Protein AF-A0A2G9TAL0-F1 (afdb_monomer)

Structure (mmCIF, N/CA/C/O backbone):
data_AF-A0A2G9TAL0-F1
#
_entry.id   AF-A0A2G9TAL0-F1
#
loop_
_atom_site.group_PDB
_atom_site.id
_atom_site.type_symbol
_atom_site.label_atom_id
_atom_site.label_alt_id
_atom_site.label_comp_id
_atom_site.label_asym_id
_atom_site.label_entity_id
_atom_site.label_seq_id
_atom_site.pdbx_PDB_ins_code
_atom_site.Cartn_x
_atom_site.Cartn_y
_atom_site.Cartn_z
_atom_site.occupancy
_atom_site.B_iso_or_equiv
_atom_site.auth_seq_id
_atom_site.auth_comp_id
_atom_site.auth_asym_id
_atom_site.auth_atom_id
_atom_site.pdbx_PDB_model_num
ATOM 1 N N . ASN A 1 1 ? -19.392 -1.644 21.269 1.00 78.69 1 ASN A N 1
ATOM 2 C C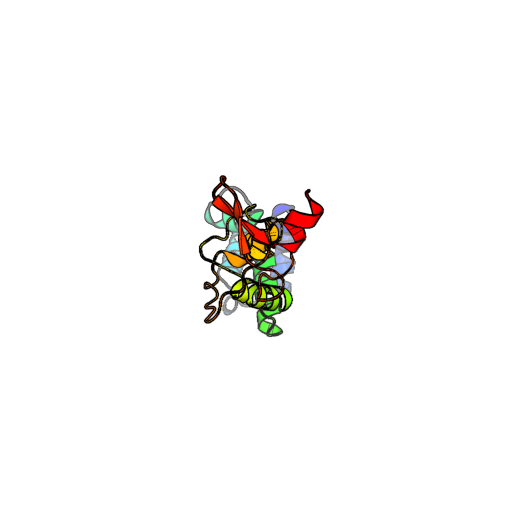A . ASN A 1 1 ? -20.818 -1.855 21.627 1.00 78.69 1 ASN A CA 1
ATOM 3 C C . ASN A 1 1 ? -21.195 -1.282 22.984 1.00 78.69 1 ASN A C 1
ATOM 5 O O . ASN A 1 1 ? -21.948 -0.325 22.996 1.00 78.69 1 ASN A O 1
ATOM 9 N N . ALA A 1 2 ? -20.678 -1.777 24.115 1.00 82.81 2 ALA A N 1
ATOM 10 C CA . ALA A 1 2 ? -21.050 -1.218 25.426 1.00 82.81 2 ALA A CA 1
ATOM 11 C C . ALA A 1 2 ? -20.719 0.283 25.583 1.00 82.81 2 ALA A C 1
ATOM 13 O O . ALA A 1 2 ? -21.519 1.024 26.137 1.00 82.81 2 ALA A O 1
ATOM 14 N N . VAL A 1 3 ? -19.588 0.740 25.032 1.00 84.88 3 VAL A N 1
ATOM 15 C CA . VAL A 1 3 ? -19.217 2.168 24.988 1.00 84.88 3 VAL A CA 1
ATOM 16 C C . VAL A 1 3 ? -20.252 3.011 24.227 1.00 84.88 3 VAL A C 1
ATOM 18 O O . VAL A 1 3 ? -20.632 4.074 24.704 1.00 84.88 3 VAL A O 1
ATOM 21 N N . GLU A 1 4 ? -20.762 2.527 23.090 1.00 85.56 4 GLU A N 1
ATOM 22 C CA . GLU A 1 4 ? -21.787 3.241 22.307 1.00 85.56 4 GLU A CA 1
ATOM 23 C C . GLU A 1 4 ? -23.113 3.340 23.064 1.00 85.56 4 GLU A C 1
ATOM 25 O O . GLU A 1 4 ? -23.728 4.399 23.101 1.00 85.56 4 GLU A O 1
ATOM 30 N N . LEU A 1 5 ? -23.509 2.279 23.774 1.00 86.38 5 LEU A N 1
ATOM 31 C CA . LEU A 1 5 ? -24.696 2.317 24.635 1.00 86.38 5 LEU A CA 1
ATOM 32 C C . LEU A 1 5 ? -24.562 3.363 25.753 1.00 86.38 5 LEU A C 1
ATOM 34 O O . LEU A 1 5 ? -25.545 4.000 26.126 1.00 86.38 5 LEU A O 1
ATOM 38 N N . VAL A 1 6 ? -23.348 3.572 26.274 1.00 84.12 6 VAL A N 1
ATOM 39 C CA . VAL A 1 6 ? -23.077 4.645 27.242 1.00 84.12 6 VAL A CA 1
ATOM 40 C C . VAL A 1 6 ? -23.146 6.024 26.580 1.00 84.12 6 VAL A C 1
ATOM 42 O O . VAL A 1 6 ? -23.709 6.939 27.178 1.00 84.12 6 VAL A O 1
ATOM 45 N N . ARG A 1 7 ? -22.648 6.180 25.345 1.00 81.62 7 ARG A N 1
ATOM 46 C CA . ARG A 1 7 ? -22.771 7.434 24.575 1.00 81.62 7 ARG A CA 1
ATOM 47 C C . ARG A 1 7 ? -24.229 7.805 24.293 1.00 81.62 7 ARG A C 1
ATOM 49 O O . ARG A 1 7 ? -24.578 8.975 24.379 1.00 81.62 7 ARG A O 1
ATOM 56 N N . GLU A 1 8 ? -25.087 6.820 24.038 1.00 84.38 8 GLU A N 1
ATOM 57 C CA . GLU A 1 8 ? -26.536 7.002 23.858 1.00 84.38 8 GLU A CA 1
ATOM 58 C C . GLU A 1 8 ? -27.298 7.258 25.178 1.00 84.38 8 GLU A C 1
ATOM 60 O O . GLU A 1 8 ? -28.519 7.405 25.173 1.00 84.38 8 GLU A O 1
ATOM 65 N N . GLY A 1 9 ? -26.617 7.276 26.332 1.00 80.88 9 GLY A N 1
ATOM 66 C CA . GLY A 1 9 ? -27.247 7.435 27.649 1.00 80.88 9 GLY A CA 1
ATOM 67 C C . GLY A 1 9 ? -27.984 6.186 28.153 1.00 80.88 9 GLY A C 1
ATOM 68 O O . GLY A 1 9 ? -28.620 6.211 29.210 1.00 80.88 9 GLY A O 1
ATOM 69 N N . ARG A 1 10 ? -27.877 5.054 27.450 1.00 85.94 10 ARG A N 1
ATOM 70 C CA . ARG A 1 10 ? -28.523 3.772 27.777 1.00 85.94 10 ARG A CA 1
ATOM 71 C C . ARG A 1 10 ? -27.658 2.930 28.716 1.00 85.94 10 ARG A C 1
ATOM 73 O O . ARG A 1 10 ? -27.285 1.793 28.432 1.00 85.94 10 ARG A O 1
ATOM 80 N N . VAL A 1 11 ? -27.364 3.485 29.890 1.00 84.88 11 VAL A N 1
ATOM 81 C CA . VAL A 1 11 ? -26.425 2.909 30.873 1.00 84.88 11 VAL A CA 1
ATOM 82 C C . VAL A 1 11 ? -26.861 1.522 31.376 1.00 84.88 11 VAL A C 1
ATOM 84 O O . VAL A 1 11 ? -26.028 0.634 31.558 1.00 84.88 11 VAL A O 1
ATOM 87 N N . LYS A 1 12 ? -28.170 1.293 31.559 1.00 85.50 12 LYS A N 1
ATOM 88 C CA . LYS A 1 12 ? -28.709 -0.010 32.000 1.00 85.50 12 LYS A CA 1
ATOM 89 C C . LYS A 1 12 ? -28.452 -1.117 30.973 1.00 85.50 12 LYS A C 1
ATOM 91 O O . LYS A 1 12 ? -28.059 -2.220 31.349 1.00 85.50 12 LYS A O 1
ATOM 96 N N . ASP A 1 13 ? -28.620 -0.800 29.692 1.00 86.81 13 ASP A N 1
ATOM 97 C CA . ASP A 1 13 ? -28.386 -1.740 28.595 1.00 86.81 13 ASP A CA 1
ATOM 98 C C . ASP A 1 13 ? -26.890 -2.029 28.441 1.00 86.81 13 ASP A C 1
ATOM 100 O O . ASP A 1 13 ? -26.501 -3.177 28.231 1.00 86.81 13 ASP A O 1
ATOM 104 N N . ALA A 1 14 ? -26.037 -1.015 28.633 1.00 86.06 14 ALA A N 1
ATOM 105 C CA . ALA A 1 14 ? -24.588 -1.192 28.674 1.00 86.06 14 ALA A CA 1
ATOM 106 C C . ALA A 1 14 ? -24.158 -2.144 29.804 1.00 86.06 14 ALA A C 1
ATOM 108 O O . ALA A 1 14 ? -23.362 -3.053 29.573 1.00 86.06 14 ALA A O 1
ATOM 109 N N . LEU A 1 15 ? -24.726 -1.993 31.008 1.00 85.50 15 LEU A N 1
ATOM 110 C CA . LEU A 1 15 ? -24.441 -2.868 32.150 1.00 85.50 15 LEU A CA 1
ATOM 111 C C . LEU A 1 15 ? -24.871 -4.321 31.883 1.00 85.50 15 LEU A C 1
ATOM 113 O O . LEU A 1 15 ? -24.134 -5.257 32.200 1.00 85.50 15 LEU A O 1
ATOM 117 N N . LEU A 1 16 ? -26.050 -4.516 31.284 1.00 87.06 16 LEU A N 1
ATOM 118 C CA . LEU A 1 16 ? -26.531 -5.838 30.874 1.00 87.06 16 LEU A CA 1
ATOM 119 C C . LEU A 1 16 ? -25.621 -6.462 29.810 1.00 87.06 16 LEU A C 1
ATOM 121 O O . LEU A 1 16 ? -25.289 -7.643 29.911 1.00 87.06 16 LEU A O 1
ATOM 125 N N . TYR A 1 17 ? -25.175 -5.673 28.828 1.00 87.31 17 TYR A N 1
ATOM 126 C CA . TYR A 1 17 ? -24.246 -6.125 27.794 1.00 87.31 17 TYR A CA 1
ATOM 127 C C . TYR A 1 17 ? -22.919 -6.593 28.396 1.00 87.31 17 TYR A C 1
ATOM 129 O O . TYR A 1 17 ? -22.441 -7.676 28.060 1.00 87.31 17 TYR A O 1
ATOM 137 N N . VAL A 1 18 ? -22.342 -5.812 29.316 1.00 85.75 18 VAL A N 1
ATOM 138 C CA . VAL A 1 18 ? -21.085 -6.172 29.985 1.00 85.75 18 VAL A CA 1
ATOM 139 C C . VAL A 1 18 ? -21.247 -7.468 30.775 1.00 85.75 18 VAL A C 1
ATOM 141 O O . VAL A 1 18 ? -20.470 -8.392 30.568 1.00 85.75 18 VAL A O 1
ATOM 144 N N . ARG A 1 19 ? -22.297 -7.604 31.595 1.00 83.38 19 ARG A N 1
ATOM 145 C CA . ARG A 1 19 ? -22.544 -8.844 32.357 1.00 83.38 19 ARG A CA 1
ATOM 146 C C . ARG A 1 19 ? -22.737 -10.073 31.472 1.00 83.38 19 ARG A C 1
ATOM 148 O O . ARG A 1 19 ? -22.340 -11.166 31.857 1.00 83.38 19 ARG A O 1
ATOM 155 N N . LYS A 1 20 ? -23.359 -9.902 30.304 1.00 87.38 20 LYS A N 1
ATOM 156 C CA . LYS A 1 20 ? -23.606 -10.996 29.361 1.00 87.38 20 LYS A CA 1
ATOM 157 C C . LYS A 1 20 ? -22.332 -11.461 28.652 1.00 87.38 20 LYS A C 1
ATOM 159 O O . LYS A 1 20 ? -22.215 -12.647 28.368 1.00 87.38 20 LYS A O 1
ATOM 164 N N . HIS A 1 21 ? -21.419 -10.542 28.333 1.00 84.31 21 HIS A N 1
ATOM 165 C CA . HIS A 1 21 ? -20.296 -10.815 27.429 1.00 84.31 21 HIS A CA 1
ATOM 166 C C . HIS A 1 21 ? -18.908 -10.811 28.084 1.00 84.31 21 HIS A C 1
ATOM 168 O O . HIS A 1 21 ? -18.013 -11.442 27.538 1.00 84.31 21 HIS A O 1
ATOM 174 N N . LEU A 1 22 ? -18.709 -10.127 29.216 1.00 78.88 22 LEU A N 1
ATOM 175 C CA . LEU A 1 22 ? -17.414 -10.025 29.911 1.00 78.88 22 LEU A CA 1
ATOM 176 C C . LEU A 1 22 ? -17.329 -10.897 31.178 1.00 78.88 22 LEU A C 1
ATOM 178 O O . LEU A 1 22 ? -16.347 -10.825 31.909 1.00 78.88 22 LEU A O 1
ATOM 182 N N . GLY A 1 23 ? -18.350 -11.712 31.455 1.00 72.62 23 GLY A N 1
ATOM 183 C CA . GLY A 1 23 ? -18.389 -12.562 32.645 1.00 72.62 23 GLY A CA 1
ATOM 184 C C . GLY A 1 23 ? -18.761 -11.807 33.928 1.00 72.62 23 GLY A C 1
ATOM 185 O O . GLY A 1 23 ? -18.787 -10.576 33.988 1.00 72.62 23 GLY A O 1
ATOM 186 N N . ALA A 1 24 ? -19.116 -12.569 34.965 1.00 68.56 24 ALA A N 1
ATOM 187 C CA . ALA A 1 24 ? -19.565 -12.030 36.251 1.00 68.56 24 ALA A CA 1
ATOM 188 C C . ALA A 1 24 ? -18.412 -11.759 37.237 1.00 68.56 24 ALA A C 1
ATOM 190 O O . ALA A 1 24 ? -18.594 -11.007 38.197 1.00 68.56 24 ALA A O 1
ATOM 191 N N . THR A 1 25 ? -17.246 -12.367 37.014 1.00 72.00 25 THR A N 1
ATOM 192 C CA . THR A 1 25 ? -16.106 -12.361 37.936 1.00 72.00 25 THR A CA 1
ATOM 193 C C . THR A 1 25 ? -15.082 -11.308 37.526 1.00 72.00 25 THR A C 1
ATOM 195 O O . THR A 1 25 ? -14.692 -11.225 36.366 1.00 72.00 25 THR A O 1
ATOM 198 N N . LYS A 1 26 ? -14.628 -10.505 38.493 1.00 66.94 26 LYS A N 1
ATOM 199 C CA . LYS A 1 26 ? -13.708 -9.379 38.263 1.00 66.94 26 LYS A CA 1
ATOM 200 C C . LYS A 1 26 ? -12.296 -9.823 37.847 1.00 66.94 26 LYS A C 1
ATOM 202 O O . LYS A 1 26 ? -11.577 -9.034 37.247 1.00 66.94 26 LYS A O 1
ATOM 207 N N . ASP A 1 27 ? -11.924 -11.067 38.142 1.00 70.12 27 ASP A N 1
ATOM 208 C CA . ASP A 1 27 ? -10.565 -11.586 37.939 1.00 70.12 27 ASP A CA 1
ATOM 209 C C . ASP A 1 27 ? -10.195 -11.780 36.456 1.00 70.12 27 ASP A C 1
ATOM 211 O O . ASP A 1 27 ? -9.017 -11.845 36.121 1.00 70.12 27 ASP A O 1
ATOM 215 N N . GLU A 1 28 ? -11.181 -11.814 35.553 1.00 72.69 28 GLU A N 1
ATOM 216 C CA . GLU A 1 28 ? -10.978 -11.964 34.100 1.00 72.69 28 GLU A CA 1
ATOM 217 C C . GLU A 1 28 ? -11.007 -10.624 33.348 1.00 72.69 28 GLU A C 1
ATOM 219 O O . GLU A 1 28 ? -10.892 -10.572 32.122 1.00 72.69 28 GLU A O 1
ATOM 224 N N . TRP A 1 29 ? -11.209 -9.514 34.060 1.00 80.44 29 TRP A N 1
ATOM 225 C CA . TRP A 1 29 ? -11.406 -8.220 33.423 1.00 80.44 29 TRP A CA 1
ATOM 226 C C . TRP A 1 29 ? -10.077 -7.564 33.075 1.00 80.44 29 TRP A C 1
ATOM 228 O O . TRP A 1 29 ? -9.233 -7.322 33.933 1.00 80.44 29 TRP A O 1
ATOM 238 N N . CYS A 1 30 ? -9.930 -7.194 31.805 1.00 80.31 30 CYS A N 1
ATOM 239 C CA . CYS A 1 30 ? -8.845 -6.329 31.368 1.00 80.31 30 CYS A CA 1
ATOM 240 C C . CYS A 1 30 ? -9.038 -4.887 31.873 1.00 80.31 30 CYS A C 1
ATOM 242 O O . CYS A 1 30 ? -10.148 -4.463 32.218 1.00 80.31 30 CYS A O 1
ATOM 244 N N . ASP A 1 31 ? -7.966 -4.095 31.859 1.00 83.69 31 ASP A N 1
ATOM 245 C CA . ASP A 1 31 ? -7.993 -2.691 32.295 1.00 83.69 31 ASP A CA 1
ATOM 246 C C . ASP A 1 31 ? -9.071 -1.863 31.582 1.00 83.69 31 ASP A C 1
ATOM 248 O O . ASP A 1 31 ? -9.732 -1.019 32.189 1.00 83.69 31 ASP A O 1
ATOM 252 N N . ASP A 1 32 ? -9.311 -2.145 30.302 1.00 81.25 32 ASP A N 1
ATOM 253 C CA . ASP A 1 32 ? -10.351 -1.497 29.506 1.00 81.25 32 ASP A CA 1
ATOM 254 C C . ASP A 1 32 ? -11.769 -1.828 29.992 1.00 81.25 32 ASP A C 1
ATOM 256 O O . ASP A 1 32 ? -12.642 -0.956 29.99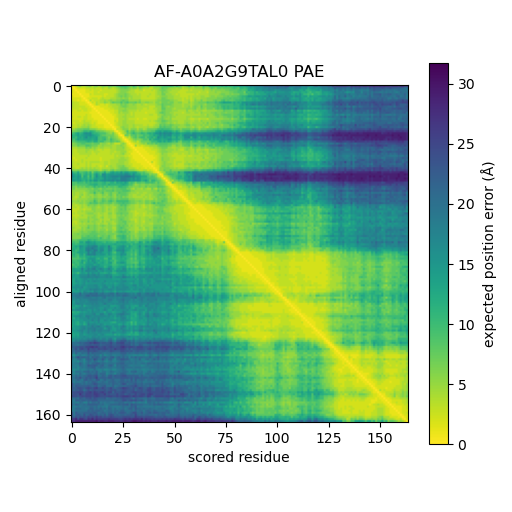0 1.00 81.25 32 ASP A O 1
ATOM 260 N N . ALA A 1 33 ? -12.002 -3.054 30.465 1.00 83.50 33 ALA A N 1
ATOM 261 C CA . ALA A 1 33 ? -13.274 -3.453 31.060 1.00 83.50 33 ALA A CA 1
ATOM 262 C C . ALA A 1 33 ? -13.510 -2.746 32.401 1.00 83.50 33 ALA A C 1
ATOM 264 O O . ALA A 1 33 ? -14.612 -2.254 32.663 1.00 83.50 33 ALA A O 1
ATOM 265 N N . MET A 1 34 ? -12.465 -2.618 33.225 1.00 83.25 34 MET A N 1
ATOM 266 C CA . MET A 1 34 ? -12.536 -1.860 34.476 1.00 83.25 34 MET A CA 1
ATOM 267 C C . MET A 1 34 ? -12.829 -0.379 34.225 1.00 83.25 34 MET A C 1
ATOM 269 O O . MET A 1 34 ? -13.704 0.196 34.878 1.00 83.25 34 MET A O 1
ATOM 273 N N . LYS A 1 35 ? -12.159 0.234 33.243 1.00 83.75 35 LYS A N 1
ATOM 274 C CA . LYS A 1 35 ? -12.418 1.624 32.849 1.00 83.75 35 LYS A CA 1
ATOM 275 C C . LYS A 1 35 ? -13.839 1.805 32.301 1.00 83.75 35 LYS A C 1
ATOM 277 O O . LYS A 1 35 ? -14.505 2.770 32.660 1.00 83.75 35 LYS A O 1
ATOM 282 N N . LEU A 1 36 ? -14.346 0.873 31.492 1.00 84.44 36 LEU A N 1
ATOM 283 C CA . LEU A 1 36 ? -15.732 0.904 31.011 1.00 84.44 36 LEU A CA 1
ATOM 284 C C . LEU A 1 36 ? -16.742 0.847 32.167 1.00 84.44 36 LEU A C 1
ATOM 286 O O . LEU A 1 36 ? -17.730 1.576 32.163 1.00 84.44 36 LEU A O 1
ATOM 290 N N . MET A 1 37 ? -16.492 0.018 33.176 1.00 84.56 37 MET A N 1
ATOM 291 C CA . MET A 1 37 ? -17.358 -0.069 34.354 1.00 84.56 37 MET A CA 1
ATOM 292 C C . MET A 1 37 ? -17.290 1.186 35.225 1.00 84.56 37 MET A C 1
ATOM 294 O O . MET A 1 37 ? -18.321 1.637 35.723 1.00 84.56 37 MET A O 1
ATOM 298 N N . GLY A 1 38 ? -16.109 1.797 35.344 1.00 83.75 38 GLY A N 1
ATOM 299 C CA . GLY A 1 38 ? -15.950 3.120 35.948 1.00 83.75 38 GLY A CA 1
ATOM 300 C C . GLY A 1 38 ? -16.733 4.201 35.198 1.00 83.75 38 GLY A C 1
ATOM 301 O O . GLY A 1 38 ? -17.403 5.020 35.823 1.00 83.75 38 GLY A O 1
ATOM 302 N N . LEU A 1 39 ? -16.730 4.160 33.864 1.00 82.81 39 LEU A N 1
ATOM 303 C CA . LEU A 1 39 ? -17.495 5.075 33.018 1.00 82.81 39 LEU A CA 1
ATOM 304 C C . LEU A 1 39 ? -19.016 4.901 33.193 1.00 82.81 39 LEU A C 1
ATOM 306 O O . LEU A 1 39 ? -19.737 5.890 33.320 1.00 82.81 39 LEU A O 1
ATOM 310 N N . ILE A 1 40 ? -19.498 3.653 33.249 1.00 83.44 40 ILE A N 1
ATOM 311 C CA . ILE A 1 40 ? -20.906 3.316 33.525 1.00 83.44 40 ILE A CA 1
ATOM 312 C C . ILE A 1 40 ? -21.325 3.833 34.908 1.00 83.44 40 ILE A C 1
ATOM 314 O O . ILE A 1 40 ? -22.418 4.374 35.045 1.00 83.44 40 ILE A O 1
ATOM 318 N N . ALA A 1 41 ? -20.468 3.689 35.925 1.00 82.50 41 ALA A N 1
ATOM 319 C CA . ALA A 1 41 ? -20.754 4.139 37.287 1.00 82.50 41 ALA A CA 1
ATOM 320 C C . ALA A 1 41 ? -20.741 5.669 37.433 1.00 82.50 41 ALA A C 1
ATOM 322 O O . ALA A 1 41 ? -21.524 6.216 38.207 1.00 82.50 41 ALA A O 1
ATOM 323 N N . LEU A 1 42 ? -19.864 6.362 36.699 1.00 75.12 42 LEU A N 1
ATOM 324 C CA . LEU A 1 42 ? -19.729 7.815 36.781 1.00 75.12 42 LEU A CA 1
ATOM 325 C C . LEU A 1 42 ? -20.896 8.553 36.102 1.00 75.12 42 LEU A C 1
ATOM 327 O O . LEU A 1 42 ? -21.142 9.709 36.433 1.00 75.12 42 LEU A O 1
ATOM 331 N N . CYS A 1 43 ? -21.604 7.919 35.155 1.00 65.31 43 CYS A N 1
ATOM 332 C CA . CYS A 1 43 ? -22.722 8.494 34.381 1.00 65.31 43 CYS A CA 1
ATOM 333 C C . CYS A 1 43 ? -22.417 9.835 33.667 1.00 65.31 43 CYS A C 1
ATOM 335 O O . CYS A 1 43 ? -23.314 10.432 33.075 1.00 65.31 43 CYS A O 1
ATOM 337 N N . ALA A 1 44 ? -21.169 10.311 33.698 1.00 62.41 44 ALA A N 1
ATOM 338 C CA . ALA A 1 44 ? -20.722 11.583 33.149 1.00 62.41 44 ALA A CA 1
ATOM 339 C C . ALA A 1 44 ? -19.583 11.324 32.148 1.00 62.41 44 ALA A C 1
ATOM 341 O O . ALA A 1 44 ? -18.420 11.222 32.548 1.00 62.41 44 ALA A O 1
ATOM 342 N N . PRO A 1 45 ? -19.890 11.207 30.844 1.00 61.78 45 PRO A N 1
ATOM 343 C CA . PRO A 1 45 ? -18.915 10.775 29.844 1.00 61.78 45 PRO A CA 1
ATOM 344 C C . PRO A 1 45 ? -17.761 11.770 29.628 1.00 61.78 45 PRO A C 1
ATOM 346 O O . PRO A 1 45 ? -16.680 11.378 29.201 1.00 61.78 45 PRO A O 1
ATOM 349 N N . ASN A 1 46 ? -17.947 13.050 29.969 1.00 62.12 46 ASN A N 1
ATOM 350 C CA . ASN A 1 46 ? -17.102 14.129 29.439 1.00 62.12 46 ASN A CA 1
ATOM 351 C C . ASN A 1 46 ? -16.162 14.782 30.472 1.00 62.12 46 ASN A C 1
ATOM 353 O O . ASN A 1 46 ? -15.460 15.732 30.135 1.00 62.12 46 ASN A O 1
ATOM 357 N N . GLY A 1 47 ? -16.149 14.312 31.725 1.00 62.75 47 GLY A N 1
ATOM 358 C CA . GLY A 1 47 ? -15.458 14.995 32.831 1.00 62.75 47 GLY A CA 1
ATOM 359 C C . GLY A 1 47 ? -14.046 14.501 33.162 1.00 62.75 47 GLY A C 1
ATOM 360 O O . GLY A 1 47 ? -13.307 15.210 33.839 1.00 62.75 47 GLY A O 1
ATOM 361 N N . VAL A 1 48 ? -13.658 13.296 32.724 1.00 71.88 48 VAL A N 1
ATOM 362 C CA . VAL A 1 48 ? -12.436 12.628 33.210 1.00 71.88 48 VAL A CA 1
ATOM 363 C C . VAL A 1 48 ? -11.520 12.239 32.045 1.00 71.88 48 VAL A C 1
ATOM 365 O O . VAL A 1 48 ? -11.944 11.490 31.161 1.00 71.88 48 VAL A O 1
ATOM 368 N N . PRO A 1 49 ? -10.243 12.674 32.043 1.00 72.50 49 PRO A N 1
ATOM 369 C CA . PRO A 1 49 ? -9.311 12.407 30.946 1.00 72.50 49 PRO A CA 1
ATOM 370 C C . PRO A 1 49 ? -9.064 10.909 30.714 1.00 72.50 49 PRO A C 1
ATOM 372 O O . PRO A 1 49 ? -8.862 10.500 29.575 1.00 72.50 49 PRO A O 1
ATOM 375 N N . ALA A 1 50 ? -9.173 10.081 31.758 1.00 72.88 50 ALA A N 1
ATOM 376 C CA . ALA A 1 50 ? -9.006 8.627 31.684 1.00 72.88 50 ALA A CA 1
ATOM 377 C C . ALA A 1 50 ? -10.012 7.916 30.752 1.00 72.88 50 ALA A C 1
ATOM 379 O O . ALA A 1 50 ? -9.722 6.824 30.270 1.00 72.88 50 ALA A O 1
ATOM 380 N N . TYR A 1 51 ? -11.176 8.518 30.477 1.00 75.88 51 TYR A N 1
ATOM 381 C CA . TYR A 1 51 ? -12.197 7.939 29.592 1.00 75.88 51 TYR A CA 1
ATOM 382 C C . TYR A 1 51 ? -12.218 8.559 28.194 1.00 75.88 51 TYR A C 1
ATOM 384 O O . TYR A 1 51 ? -12.936 8.077 27.318 1.00 75.88 51 TYR A O 1
ATOM 392 N N . LYS A 1 52 ? -11.407 9.596 27.954 1.00 77.62 52 LYS A N 1
ATOM 393 C CA . LYS A 1 52 ? -11.346 10.293 26.665 1.00 77.62 52 LYS A CA 1
ATOM 394 C C . LYS A 1 52 ? -10.894 9.367 25.537 1.00 77.62 52 LYS A C 1
ATOM 396 O O . LYS A 1 52 ? -11.427 9.444 24.437 1.00 77.62 52 LYS A O 1
ATOM 401 N N . GLU A 1 53 ? -9.952 8.468 25.817 1.00 78.94 53 GLU A N 1
ATOM 402 C CA . GLU A 1 53 ? -9.494 7.461 24.852 1.00 78.94 53 GLU A CA 1
ATOM 403 C C . GLU A 1 53 ? -10.585 6.431 24.534 1.00 78.94 53 GLU A C 1
ATOM 405 O O . GLU A 1 53 ? -10.811 6.106 23.367 1.00 78.94 53 GLU A O 1
ATOM 410 N N . LEU A 1 54 ? -11.309 5.965 25.559 1.00 78.00 54 LEU A N 1
ATOM 411 C CA . LEU A 1 54 ? -12.431 5.028 25.417 1.00 78.00 54 LEU A CA 1
ATOM 412 C C . LEU A 1 54 ? -13.574 5.612 24.592 1.00 78.00 54 LEU A C 1
ATOM 414 O O . LEU A 1 54 ? -14.193 4.887 23.822 1.00 78.00 54 LEU A O 1
ATOM 418 N N . LEU A 1 55 ? -13.825 6.911 24.737 1.00 77.25 55 LEU A N 1
ATOM 419 C CA . LEU A 1 55 ? -14.853 7.651 24.013 1.00 77.25 55 LEU A CA 1
ATOM 420 C C . LEU A 1 55 ? -14.323 8.334 22.745 1.00 77.25 55 LEU A C 1
ATOM 422 O O . LEU A 1 55 ? -15.031 9.165 22.182 1.00 77.25 55 LEU A O 1
ATOM 426 N N . SER A 1 56 ? -13.110 8.030 22.283 1.00 82.81 56 SER A N 1
ATOM 427 C CA . SER A 1 56 ? -12.573 8.630 21.059 1.00 82.81 56 SER A CA 1
ATOM 428 C C . SER A 1 56 ? -13.142 7.966 19.802 1.00 82.81 56 SER A C 1
ATOM 430 O O . SER A 1 56 ? -13.289 6.748 19.743 1.00 82.81 56 SER A O 1
ATOM 432 N N . GLU A 1 57 ? -13.402 8.757 18.758 1.00 80.44 57 GLU A N 1
ATOM 433 C CA . GLU A 1 57 ? -13.804 8.233 17.439 1.00 80.44 57 GLU A CA 1
ATOM 434 C C . GLU A 1 57 ? -12.706 7.359 16.807 1.00 80.44 57 GLU A C 1
ATOM 436 O O . GLU A 1 57 ? -12.985 6.363 16.143 1.00 80.44 57 GLU A O 1
ATOM 441 N N . HIS A 1 58 ? -11.435 7.668 17.086 1.00 82.75 58 HIS A N 1
ATOM 442 C CA . HIS A 1 58 ? -10.286 6.902 16.594 1.00 82.75 58 HIS A CA 1
ATOM 443 C C . HIS A 1 58 ? -10.220 5.471 17.147 1.00 82.75 58 HIS A C 1
ATOM 445 O O . HIS A 1 58 ? -9.617 4.601 16.516 1.00 82.75 58 HIS A O 1
ATOM 451 N N . ARG A 1 59 ? -10.860 5.194 18.293 1.00 85.31 59 ARG A N 1
ATOM 452 C CA . ARG A 1 59 ? -10.871 3.857 18.898 1.00 85.31 59 ARG A CA 1
ATOM 453 C C . ARG A 1 59 ? -11.528 2.822 17.989 1.00 85.31 59 ARG A C 1
ATOM 455 O O . ARG A 1 59 ? -11.053 1.692 17.939 1.00 85.31 59 ARG A O 1
ATOM 462 N N . TRP A 1 60 ? -12.586 3.181 17.261 1.00 86.12 60 TRP A N 1
ATOM 463 C CA . TRP A 1 60 ? -13.238 2.250 16.335 1.00 86.12 60 TRP A CA 1
ATOM 464 C C . TRP A 1 60 ? -12.310 1.806 15.215 1.00 86.12 60 TRP A C 1
ATOM 466 O O . TRP A 1 60 ? -12.251 0.616 14.911 1.00 86.12 60 TRP A O 1
ATOM 476 N N . GLN A 1 61 ? -11.553 2.748 14.654 1.00 89.06 61 GLN A N 1
ATOM 477 C CA . GLN A 1 61 ? -10.563 2.440 13.633 1.00 89.06 61 GLN A CA 1
ATOM 478 C C . GLN A 1 61 ? -9.469 1.524 14.197 1.00 89.06 61 GLN A C 1
ATOM 480 O O . GLN A 1 61 ? -9.194 0.482 13.614 1.00 89.06 61 GLN A O 1
ATOM 485 N N . ALA A 1 62 ? -8.937 1.840 15.383 1.00 88.56 62 ALA A N 1
ATOM 486 C CA . ALA A 1 62 ? -7.933 1.007 16.045 1.00 88.56 62 ALA A CA 1
ATOM 487 C C . ALA A 1 62 ? -8.438 -0.420 16.342 1.00 88.56 62 ALA A C 1
ATOM 489 O O . ALA A 1 62 ? -7.716 -1.386 16.122 1.00 88.56 62 ALA A O 1
ATOM 490 N N . LEU A 1 63 ? -9.687 -0.575 16.799 1.00 89.25 63 LEU A N 1
ATOM 491 C CA . LEU A 1 63 ? -10.299 -1.890 17.031 1.00 89.25 63 LEU A CA 1
ATOM 492 C C . LEU A 1 63 ? -10.508 -2.671 15.729 1.00 89.25 63 LEU A C 1
ATOM 494 O O . LEU A 1 63 ? -10.305 -3.884 15.707 1.00 89.25 63 LEU A O 1
ATOM 498 N N . ALA A 1 64 ? -10.911 -1.993 14.653 1.00 90.88 64 ALA A N 1
ATOM 499 C CA . ALA A 1 64 ? -11.043 -2.614 13.341 1.00 90.88 64 ALA A CA 1
ATOM 500 C C . ALA A 1 64 ? -9.685 -3.096 12.812 1.00 90.88 64 ALA A C 1
ATOM 502 O O . ALA A 1 64 ? -9.604 -4.181 12.235 1.00 90.88 64 ALA A O 1
ATOM 503 N N . ASP A 1 65 ? -8.624 -2.322 13.033 1.00 91.00 65 ASP A N 1
ATOM 504 C CA . ASP A 1 65 ? -7.272 -2.678 12.612 1.00 91.00 65 ASP A CA 1
ATOM 505 C C . ASP A 1 65 ? -6.706 -3.831 13.451 1.00 91.00 65 ASP A C 1
ATOM 507 O O . ASP A 1 65 ? -6.226 -4.802 12.871 1.00 91.00 65 ASP A O 1
ATOM 511 N N . LEU A 1 66 ? -6.893 -3.822 14.777 1.00 91.25 66 LEU A N 1
ATOM 512 C CA . LEU A 1 66 ? -6.568 -4.963 15.647 1.00 91.25 66 LEU A CA 1
ATOM 513 C C . LEU A 1 66 ? -7.290 -6.241 15.208 1.00 91.25 66 LEU A C 1
ATOM 515 O O . LEU A 1 66 ? -6.681 -7.300 15.103 1.00 91.25 66 LEU A O 1
ATOM 519 N N . PHE A 1 67 ? -8.586 -6.151 14.897 1.00 92.31 67 PHE A N 1
ATOM 520 C CA . PHE A 1 67 ? -9.335 -7.308 14.412 1.00 92.31 67 PHE A CA 1
ATOM 521 C C . PHE A 1 67 ? -8.770 -7.839 13.088 1.00 92.31 67 PHE A C 1
ATOM 523 O O . PHE A 1 67 ? -8.640 -9.049 12.918 1.00 92.31 67 PHE A O 1
ATOM 530 N N . ARG A 1 68 ? -8.401 -6.954 12.153 1.00 89.69 68 ARG A N 1
ATOM 531 C CA . ARG A 1 68 ? -7.742 -7.361 10.902 1.00 89.69 68 ARG A CA 1
ATOM 532 C C . ARG A 1 68 ? -6.404 -8.045 11.167 1.00 89.69 68 ARG A C 1
ATOM 534 O O . ARG A 1 68 ? -6.128 -9.060 10.535 1.00 89.69 68 ARG A O 1
ATOM 541 N N . GLU A 1 69 ? -5.597 -7.517 12.084 1.00 89.75 69 GLU A N 1
ATOM 542 C CA . GLU A 1 69 ? -4.310 -8.113 12.451 1.00 89.75 69 GLU A CA 1
ATOM 543 C C . GLU A 1 69 ? -4.474 -9.520 13.033 1.00 89.75 69 GLU A C 1
ATOM 545 O O . GLU A 1 69 ? -3.785 -10.438 12.588 1.00 89.75 69 GLU A O 1
ATOM 550 N N . GLU A 1 70 ? -5.422 -9.714 13.950 1.00 91.94 70 GLU A N 1
ATOM 551 C CA . GLU A 1 70 ? -5.713 -11.026 14.539 1.00 91.94 70 GLU A CA 1
ATOM 552 C C . GLU A 1 70 ? -6.248 -12.019 13.504 1.00 91.94 70 GLU A C 1
ATOM 554 O O . GLU A 1 70 ? -5.846 -13.180 13.485 1.00 91.94 70 GLU A O 1
ATOM 559 N N . VAL A 1 71 ? -7.108 -11.571 12.583 1.00 90.25 71 VAL A N 1
ATOM 560 C CA . VAL A 1 71 ? -7.569 -12.406 11.463 1.00 90.25 71 VAL A CA 1
ATOM 561 C C . VAL A 1 71 ? -6.387 -12.824 10.587 1.00 90.25 71 VAL A C 1
ATOM 563 O O . VAL A 1 71 ? -6.266 -14.000 10.245 1.00 90.25 71 VAL A O 1
ATOM 566 N N . PHE A 1 72 ? -5.485 -11.903 10.242 1.00 88.94 72 PHE A N 1
ATOM 567 C CA . PHE A 1 72 ? -4.296 -12.252 9.465 1.00 88.94 72 PHE A CA 1
ATOM 568 C C . PHE A 1 72 ? -3.382 -13.228 10.209 1.00 88.94 72 PHE A C 1
ATOM 570 O O . PHE A 1 72 ? -2.901 -14.179 9.595 1.00 88.94 72 PHE A O 1
ATOM 577 N N . ALA A 1 73 ? -3.193 -13.053 11.517 1.00 89.25 73 ALA A N 1
ATOM 578 C CA . ALA A 1 73 ? -2.410 -13.969 12.339 1.00 89.25 73 ALA A CA 1
ATOM 579 C C . ALA A 1 73 ? -3.044 -15.369 12.408 1.00 89.25 73 ALA A C 1
ATOM 581 O O . ALA A 1 73 ? -2.361 -16.366 12.170 1.00 89.25 73 ALA A O 1
ATOM 582 N N . LEU A 1 74 ? -4.355 -15.447 12.663 1.00 92.44 74 LEU A N 1
ATOM 583 C CA . LEU A 1 74 ? -5.097 -16.702 12.796 1.00 92.44 74 LEU A CA 1
ATOM 584 C C . LEU A 1 74 ? -5.057 -17.537 11.510 1.00 92.44 74 LEU A C 1
ATOM 586 O O . LEU A 1 74 ? -4.860 -18.749 11.565 1.00 92.44 74 LEU A O 1
ATOM 590 N N . TYR A 1 75 ? -5.219 -16.889 10.354 1.00 89.38 75 TYR A N 1
ATOM 591 C CA . TYR A 1 75 ? -5.189 -17.550 9.046 1.00 89.38 75 TYR A CA 1
ATOM 592 C C . TYR A 1 75 ?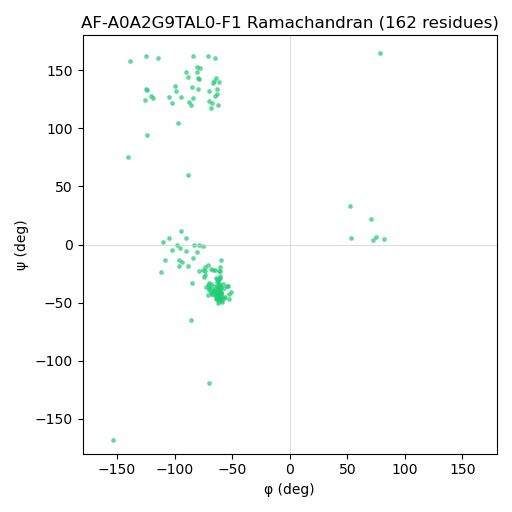 -3.791 -17.612 8.416 1.00 89.38 75 TYR A C 1
ATOM 594 O O . TYR A 1 75 ? -3.669 -18.047 7.272 1.00 89.38 75 TYR A O 1
ATOM 602 N N . GLN A 1 76 ? -2.743 -17.183 9.131 1.00 86.69 76 GLN A N 1
ATOM 603 C CA . GLN A 1 76 ? -1.365 -17.116 8.624 1.00 86.69 76 GLN A CA 1
ATOM 604 C C . GLN A 1 76 ? -1.250 -16.346 7.295 1.00 86.69 76 GLN A C 1
ATOM 606 O O . GLN A 1 76 ? -0.427 -16.660 6.433 1.00 86.69 76 GLN A O 1
ATOM 611 N N . LEU A 1 77 ? -2.096 -15.330 7.114 1.00 83.69 77 LEU A N 1
ATOM 612 C CA . LEU A 1 77 ? -2.093 -14.492 5.925 1.00 83.69 77 LEU A CA 1
ATOM 613 C C . LEU A 1 77 ? -0.970 -13.452 6.037 1.00 83.69 77 LEU A C 1
ATOM 615 O O . LEU A 1 77 ? -0.831 -12.794 7.073 1.00 83.69 77 LEU A O 1
ATOM 619 N N . PRO A 1 78 ? -0.173 -13.253 4.977 1.00 81.00 78 PRO A N 1
ATOM 620 C CA . PRO A 1 78 ? 0.836 -12.209 4.979 1.00 81.00 78 PRO A CA 1
ATOM 621 C C . PRO A 1 78 ? 0.166 -10.829 4.998 1.00 81.00 78 PRO A C 1
ATOM 623 O O . PRO A 1 78 ? -0.805 -10.579 4.284 1.00 81.00 78 PRO A O 1
ATOM 626 N N . ARG A 1 79 ? 0.724 -9.899 5.788 1.00 79.50 79 ARG A N 1
ATOM 627 C CA . ARG A 1 79 ? 0.265 -8.494 5.842 1.00 79.50 79 ARG A CA 1
ATOM 628 C C . ARG A 1 79 ? 0.395 -7.788 4.489 1.00 79.50 79 ARG A C 1
ATOM 630 O O . ARG A 1 79 ? -0.324 -6.836 4.210 1.00 79.50 79 ARG A O 1
ATOM 637 N N . GLN A 1 80 ? 1.336 -8.247 3.667 1.00 81.00 80 GLN A N 1
ATOM 638 C CA . GLN A 1 80 ? 1.520 -7.798 2.295 1.00 81.00 80 GLN A CA 1
ATOM 639 C C . GLN A 1 80 ? 0.881 -8.804 1.344 1.00 81.00 80 GLN A C 1
ATOM 641 O O . GLN A 1 80 ? 1.044 -10.013 1.503 1.00 81.00 80 GLN A O 1
ATOM 646 N N . SER A 1 81 ? 0.169 -8.309 0.333 1.00 86.44 81 SER A N 1
ATOM 647 C CA . SER A 1 81 ? -0.412 -9.189 -0.675 1.00 86.44 81 SER A CA 1
ATOM 648 C C . SER A 1 81 ? 0.692 -9.901 -1.460 1.00 86.44 81 SER A C 1
ATOM 650 O O . SER A 1 81 ? 1.726 -9.311 -1.778 1.00 86.44 81 SER A O 1
ATOM 652 N N . ALA A 1 82 ? 0.457 -11.163 -1.829 1.00 87.56 82 ALA A N 1
ATOM 653 C CA . ALA A 1 82 ? 1.381 -11.909 -2.685 1.00 87.56 82 ALA A CA 1
ATOM 654 C C . ALA A 1 82 ? 1.673 -11.154 -3.996 1.00 87.56 82 ALA A C 1
ATOM 656 O O . ALA A 1 82 ? 2.804 -11.138 -4.469 1.00 87.56 82 ALA A O 1
ATOM 657 N N . PHE A 1 83 ? 0.670 -10.450 -4.531 1.00 89.81 83 PHE A N 1
ATOM 658 C CA . PHE A 1 83 ? 0.830 -9.566 -5.682 1.00 89.81 83 PHE A CA 1
ATOM 659 C C . PHE A 1 83 ? 1.857 -8.453 -5.436 1.00 89.81 83 PHE A C 1
ATOM 661 O O . PHE A 1 83 ? 2.729 -8.248 -6.276 1.00 89.81 83 PHE A O 1
ATOM 668 N N . ALA A 1 84 ? 1.786 -7.760 -4.293 1.00 89.94 84 ALA A N 1
ATOM 669 C CA . ALA A 1 84 ? 2.731 -6.696 -3.960 1.00 89.94 84 ALA A CA 1
ATOM 670 C C . ALA A 1 84 ? 4.163 -7.233 -3.857 1.00 89.94 84 ALA A C 1
ATOM 672 O O . ALA A 1 84 ? 5.072 -6.630 -4.421 1.00 89.94 84 ALA A O 1
ATOM 673 N N . ILE A 1 85 ? 4.346 -8.397 -3.227 1.00 89.88 85 ILE A N 1
ATOM 674 C CA . ILE A 1 85 ? 5.653 -9.056 -3.115 1.00 89.88 85 ILE A CA 1
ATOM 675 C C . ILE A 1 85 ? 6.190 -9.417 -4.505 1.00 89.88 85 ILE A C 1
ATOM 677 O O . ILE A 1 85 ? 7.312 -9.050 -4.846 1.00 89.88 85 ILE A O 1
ATOM 681 N N . CYS A 1 86 ? 5.390 -10.079 -5.346 1.00 92.19 86 CYS A N 1
ATOM 682 C CA . CYS A 1 86 ? 5.799 -10.439 -6.705 1.00 92.19 86 CYS A CA 1
ATOM 683 C C . CYS A 1 86 ? 6.147 -9.207 -7.551 1.00 92.19 86 CYS A C 1
ATOM 685 O O . CYS A 1 86 ? 7.149 -9.214 -8.270 1.00 92.19 86 CYS A O 1
ATOM 687 N N . LEU A 1 87 ? 5.348 -8.142 -7.448 1.00 93.00 87 LEU A N 1
ATOM 688 C CA . LEU A 1 87 ? 5.593 -6.888 -8.150 1.00 93.00 87 LEU A CA 1
ATOM 689 C C . LEU A 1 87 ? 6.894 -6.235 -7.671 1.00 93.00 87 LEU A C 1
ATOM 691 O O . LEU A 1 87 ? 7.713 -5.845 -8.497 1.00 93.00 87 LEU A O 1
ATOM 695 N N . GLN A 1 88 ? 7.130 -6.177 -6.360 1.00 93.38 88 GLN A N 1
ATOM 696 C CA . GLN A 1 88 ? 8.377 -5.676 -5.784 1.00 93.38 88 GLN A CA 1
ATOM 697 C C . GLN A 1 88 ? 9.590 -6.496 -6.237 1.00 93.38 88 GLN A C 1
ATOM 699 O O . GLN A 1 88 ? 10.585 -5.920 -6.671 1.00 93.38 88 GLN A O 1
ATOM 704 N N . CYS A 1 89 ? 9.510 -7.828 -6.235 1.00 92.25 89 CYS A N 1
ATOM 705 C CA . CYS A 1 89 ? 10.580 -8.674 -6.766 1.00 92.25 89 CYS A CA 1
ATOM 706 C C . CYS A 1 89 ? 10.891 -8.329 -8.231 1.00 92.25 89 CYS A C 1
ATOM 708 O O . CYS A 1 89 ? 12.054 -8.119 -8.578 1.00 92.25 89 CYS A O 1
ATOM 710 N N . GLY A 1 90 ? 9.862 -8.181 -9.071 1.00 92.31 90 GLY A N 1
ATOM 711 C CA . GLY A 1 90 ? 10.017 -7.740 -10.458 1.00 92.31 90 GLY A CA 1
ATOM 712 C C . GLY A 1 90 ? 10.679 -6.366 -10.570 1.00 92.31 90 GLY A C 1
ATOM 713 O O . GLY A 1 90 ? 11.664 -6.213 -11.286 1.00 92.31 90 GLY A O 1
ATOM 714 N N . LEU A 1 91 ? 10.197 -5.374 -9.819 1.00 93.44 91 LEU A N 1
ATOM 715 C CA . LEU A 1 91 ? 10.747 -4.016 -9.829 1.00 93.44 91 LEU A CA 1
ATOM 716 C C . LEU A 1 91 ? 12.213 -3.982 -9.382 1.00 93.44 91 LEU A C 1
ATOM 718 O O . LEU A 1 91 ? 13.000 -3.243 -9.969 1.00 93.44 91 LEU A O 1
ATOM 722 N N . SER A 1 92 ? 12.610 -4.815 -8.415 1.00 93.31 92 SER A N 1
ATOM 723 C CA . SER A 1 92 ? 14.008 -4.905 -7.969 1.00 93.31 92 SER A CA 1
ATOM 724 C C . SER A 1 92 ? 14.961 -5.393 -9.068 1.00 93.31 92 SER A C 1
ATOM 726 O O . SER A 1 92 ? 16.107 -4.957 -9.114 1.00 93.31 92 SER A O 1
ATOM 728 N N . ALA A 1 93 ? 14.479 -6.215 -10.010 1.00 90.94 93 ALA A N 1
ATOM 729 C CA . ALA A 1 93 ? 15.259 -6.666 -11.163 1.00 90.94 93 ALA A CA 1
ATOM 730 C C . ALA A 1 93 ? 15.463 -5.574 -12.232 1.00 90.94 93 ALA A C 1
ATOM 732 O O . ALA A 1 93 ? 16.387 -5.677 -13.035 1.00 90.94 93 ALA A O 1
ATOM 733 N N . TYR A 1 94 ? 14.632 -4.524 -12.237 1.00 89.12 94 TYR A N 1
ATOM 734 C CA . TYR A 1 94 ? 14.718 -3.400 -13.182 1.00 89.12 94 TYR A CA 1
ATOM 735 C C . TYR A 1 94 ? 15.213 -2.095 -12.547 1.00 89.12 94 TYR A C 1
ATOM 737 O O . TYR A 1 94 ? 15.536 -1.146 -13.261 1.00 89.12 94 TYR A O 1
ATOM 745 N N . LYS A 1 95 ? 15.249 -2.002 -11.213 1.00 91.75 95 LYS A N 1
ATOM 746 C CA . LYS A 1 95 ? 15.616 -0.777 -10.500 1.00 91.75 95 LYS A CA 1
ATOM 747 C C . LYS A 1 95 ? 17.092 -0.451 -10.714 1.00 91.75 95 LYS A C 1
ATOM 749 O O . LYS A 1 95 ? 17.971 -1.216 -10.330 1.00 91.75 95 LYS A O 1
ATOM 754 N N . THR A 1 96 ? 17.360 0.733 -11.249 1.00 89.75 96 THR A N 1
ATOM 755 C CA . THR A 1 96 ? 18.716 1.277 -11.403 1.00 89.75 96 THR A CA 1
ATOM 756 C C . THR A 1 96 ? 18.896 2.521 -10.525 1.00 89.75 96 THR A C 1
ATOM 758 O O . THR A 1 96 ? 17.898 3.145 -10.154 1.00 89.75 96 THR A O 1
ATOM 761 N N . PRO A 1 97 ? 20.140 2.937 -10.217 1.00 89.12 97 PRO A N 1
ATOM 762 C CA . PRO A 1 97 ? 20.405 4.187 -9.494 1.00 89.12 97 PRO A CA 1
ATOM 763 C C . PRO A 1 97 ? 19.896 5.451 -10.202 1.00 89.12 97 PRO A C 1
ATOM 765 O O . PRO A 1 97 ? 19.858 6.516 -9.598 1.00 89.12 97 PRO A O 1
ATOM 768 N N . HIS A 1 98 ? 19.528 5.347 -11.484 1.00 88.06 98 HIS A N 1
ATOM 769 C CA . HIS A 1 98 ? 19.024 6.457 -12.290 1.00 88.06 98 HIS A CA 1
ATOM 770 C C . HIS A 1 98 ? 17.487 6.532 -12.326 1.00 88.06 98 HIS A C 1
ATOM 772 O O . HIS A 1 98 ? 16.929 7.435 -12.945 1.00 88.06 98 HIS A O 1
ATOM 778 N N . CYS A 1 99 ? 16.787 5.582 -11.696 1.00 90.38 99 CYS A N 1
ATOM 779 C CA . CYS A 1 99 ? 15.330 5.606 -11.616 1.00 90.38 99 CYS A CA 1
ATOM 780 C C . CYS A 1 99 ? 14.855 6.736 -10.691 1.00 90.38 99 CYS A C 1
ATOM 782 O O . CYS A 1 99 ? 15.309 6.846 -9.553 1.00 90.38 99 CYS A O 1
ATOM 784 N N . SER A 1 100 ? 13.887 7.525 -11.155 1.00 90.81 100 SER A N 1
ATOM 785 C CA . SER A 1 100 ? 13.258 8.617 -10.405 1.00 90.81 100 SER A CA 1
ATOM 786 C C . SER A 1 100 ? 11.738 8.631 -10.633 1.00 90.81 100 SER A C 1
ATOM 788 O O . SER A 1 100 ? 11.269 8.087 -11.643 1.00 90.81 100 SER A O 1
ATOM 790 N N . PRO A 1 101 ? 10.944 9.232 -9.723 1.00 90.31 101 PRO A N 1
ATOM 791 C CA . PRO A 1 101 ? 9.502 9.352 -9.912 1.00 90.31 101 PRO A CA 1
ATOM 792 C C . PRO A 1 101 ? 9.201 10.187 -11.161 1.00 90.31 101 PRO A C 1
ATOM 794 O O . PRO A 1 101 ? 9.602 11.347 -11.238 1.00 90.31 101 PRO A O 1
ATOM 797 N N . GLY A 1 102 ? 8.505 9.607 -12.140 1.00 84.62 102 GLY A N 1
ATOM 798 C CA . GLY A 1 102 ? 8.210 10.289 -13.404 1.00 84.62 102 GLY A CA 1
ATOM 799 C C . GLY A 1 102 ? 9.430 10.475 -14.312 1.00 84.62 102 GLY A C 1
ATOM 800 O O . GLY A 1 102 ? 9.428 11.376 -15.142 1.00 84.62 102 GLY A O 1
ATOM 801 N N . GLY A 1 103 ? 10.474 9.657 -14.136 1.00 85.88 103 GLY A N 1
ATOM 802 C CA . GLY A 1 103 ? 11.650 9.643 -15.004 1.00 85.88 103 GLY A CA 1
ATOM 803 C C . GLY A 1 103 ? 11.347 9.076 -16.397 1.00 85.88 103 GLY A C 1
ATOM 804 O O . GLY A 1 103 ? 10.547 9.603 -17.161 1.00 85.88 103 GLY A O 1
ATOM 805 N N . VAL A 1 104 ? 12.009 7.979 -16.765 1.00 84.12 104 VAL A N 1
ATOM 806 C CA . VAL A 1 104 ? 11.814 7.349 -18.083 1.00 84.12 104 VAL A CA 1
ATOM 807 C C . VAL A 1 104 ? 10.408 6.740 -18.188 1.00 84.12 104 VAL A C 1
ATOM 809 O O . VAL A 1 104 ? 10.116 5.778 -17.482 1.00 84.12 104 VAL A O 1
ATOM 812 N N . GLU A 1 105 ? 9.568 7.226 -19.110 1.00 81.25 105 GLU A N 1
ATOM 813 C CA . GLU A 1 105 ? 8.173 6.761 -19.275 1.00 81.25 105 GLU A CA 1
ATOM 814 C C . GLU A 1 105 ? 8.049 5.250 -19.526 1.00 81.25 105 GLU A C 1
ATOM 816 O O . GLU A 1 105 ? 7.139 4.594 -19.020 1.00 81.25 105 GLU A O 1
ATOM 821 N N . ARG A 1 106 ? 8.990 4.678 -20.288 1.00 83.00 106 ARG A N 1
ATOM 822 C CA . ARG A 1 106 ? 9.026 3.240 -20.605 1.00 83.00 106 ARG A CA 1
ATOM 823 C C . ARG A 1 106 ? 9.617 2.380 -19.484 1.00 83.00 106 ARG A C 1
ATOM 825 O O . ARG A 1 106 ? 9.617 1.158 -19.596 1.00 83.00 106 ARG A O 1
ATOM 832 N N . CYS A 1 107 ? 10.156 2.987 -18.427 1.00 87.00 107 CYS A N 1
ATOM 833 C CA . CYS A 1 107 ? 10.713 2.243 -17.307 1.00 87.00 107 CYS A CA 1
ATOM 834 C C . CYS A 1 107 ? 9.593 1.901 -16.313 1.00 87.00 107 CYS A C 1
ATOM 836 O O . CYS A 1 107 ? 9.001 2.817 -15.736 1.00 87.00 107 CYS A O 1
ATOM 838 N N . PRO A 1 108 ? 9.331 0.609 -16.042 1.00 88.88 108 PRO A N 1
ATOM 839 C CA . PRO A 1 108 ? 8.282 0.211 -15.106 1.00 88.88 108 PRO A CA 1
ATOM 840 C C . PRO A 1 108 ? 8.549 0.731 -13.688 1.00 88.88 108 PRO A C 1
ATOM 842 O O . PRO A 1 108 ? 7.612 1.047 -12.968 1.00 88.88 108 PRO A O 1
ATOM 845 N N . THR A 1 109 ? 9.817 0.892 -13.301 1.00 92.25 109 THR A N 1
ATOM 846 C CA . THR A 1 109 ? 10.208 1.402 -11.981 1.00 92.25 109 THR A CA 1
ATOM 847 C C . THR A 1 109 ? 10.002 2.911 -11.831 1.00 92.25 109 THR A C 1
ATOM 849 O O . THR A 1 109 ? 9.780 3.375 -10.719 1.00 92.25 109 THR A O 1
ATOM 852 N N . CYS A 1 110 ? 10.056 3.685 -12.920 1.00 91.38 110 CYS A N 1
ATOM 853 C CA . CYS A 1 110 ? 9.901 5.147 -12.884 1.00 91.38 110 CYS A CA 1
ATOM 854 C C . CYS A 1 110 ? 8.432 5.600 -12.887 1.00 91.38 110 CYS A C 1
ATOM 856 O O . CYS A 1 110 ? 8.154 6.775 -12.638 1.00 91.38 110 CYS A O 1
ATOM 858 N N . GLN A 1 111 ? 7.484 4.697 -13.161 1.00 91.00 111 GLN A N 1
ATOM 859 C CA . GLN A 1 111 ? 6.061 5.022 -13.100 1.00 91.00 111 GLN A CA 1
ATOM 860 C C . GLN A 1 111 ? 5.661 5.396 -11.662 1.00 91.00 111 GLN A C 1
ATOM 862 O O . GLN A 1 111 ? 6.008 4.654 -10.743 1.00 91.00 111 GLN A O 1
ATOM 867 N N . PRO A 1 112 ? 4.897 6.483 -11.431 1.00 87.56 112 PRO A N 1
ATOM 868 C CA . PRO A 1 112 ? 4.616 6.988 -10.082 1.00 87.56 112 PRO A CA 1
ATOM 869 C C . PRO A 1 112 ? 4.049 5.93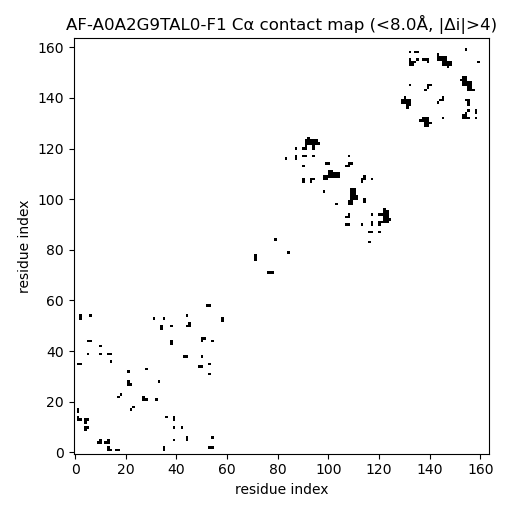8 -9.115 1.00 87.56 112 PRO A C 1
ATOM 871 O O . PRO A 1 112 ? 4.503 5.834 -7.977 1.00 87.56 112 PRO A O 1
ATOM 874 N N . CYS A 1 113 ? 3.107 5.110 -9.581 1.00 86.31 113 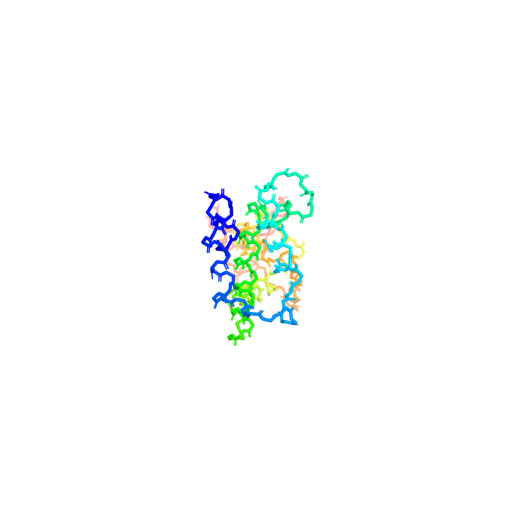CYS A N 1
ATOM 875 C CA . CYS A 1 113 ? 2.484 4.066 -8.761 1.00 86.31 113 CYS A CA 1
ATOM 876 C C . CYS A 1 113 ? 3.455 2.931 -8.395 1.00 86.31 113 CYS A C 1
ATOM 878 O O . CYS A 1 113 ? 3.360 2.360 -7.312 1.00 86.31 113 CYS A O 1
ATOM 880 N N . ALA A 1 114 ? 4.385 2.597 -9.292 1.00 89.88 114 ALA A N 1
ATOM 881 C CA . ALA A 1 114 ? 5.360 1.529 -9.089 1.00 89.88 114 ALA A CA 1
ATOM 882 C C . ALA A 1 114 ? 6.587 2.012 -8.303 1.00 89.88 114 ALA A C 1
ATOM 884 O O . ALA A 1 114 ? 7.134 1.262 -7.497 1.00 89.88 114 ALA A O 1
ATOM 885 N N . PHE A 1 115 ? 6.989 3.272 -8.483 1.00 91.44 115 PHE A N 1
ATOM 886 C CA . PHE A 1 115 ? 8.137 3.857 -7.795 1.00 91.44 115 PHE A CA 1
ATOM 887 C C . PHE A 1 115 ? 7.960 3.828 -6.272 1.00 91.44 115 PHE A C 1
ATOM 889 O O . PHE A 1 115 ? 8.889 3.454 -5.561 1.00 91.44 115 PHE A O 1
ATOM 896 N N . ALA A 1 116 ? 6.750 4.114 -5.774 1.00 90.44 116 ALA A N 1
ATOM 897 C CA . ALA A 1 116 ? 6.426 4.032 -4.347 1.00 90.44 116 ALA A CA 1
ATOM 898 C C . ALA A 1 116 ? 6.661 2.626 -3.759 1.00 90.44 116 ALA A C 1
ATOM 900 O O . ALA A 1 116 ? 7.088 2.484 -2.617 1.00 90.44 116 ALA A O 1
ATOM 901 N N . LEU A 1 117 ? 6.433 1.572 -4.550 1.00 90.50 117 LEU A N 1
ATOM 902 C CA . LEU A 1 117 ? 6.723 0.192 -4.148 1.00 90.50 117 LEU A CA 1
ATOM 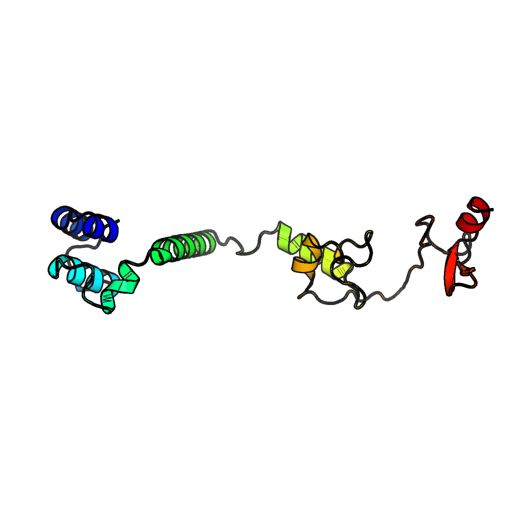903 C C . LEU A 1 117 ? 8.210 -0.156 -4.278 1.00 90.50 117 LEU A C 1
ATOM 905 O O . LEU A 1 117 ? 8.674 -1.089 -3.621 1.00 90.50 117 LEU A O 1
ATOM 909 N N . ALA A 1 118 ? 8.941 0.570 -5.126 1.00 91.06 118 ALA A N 1
ATOM 910 C CA . ALA A 1 118 ? 10.336 0.315 -5.439 1.00 91.06 118 ALA A CA 1
ATOM 911 C C . ALA A 1 118 ? 11.338 1.096 -4.582 1.00 91.06 118 ALA A C 1
ATOM 913 O O . ALA A 1 118 ? 12.511 0.730 -4.578 1.00 91.06 118 ALA A O 1
ATOM 914 N N . GLU A 1 119 ? 10.929 2.141 -3.860 1.00 88.88 119 GLU A N 1
ATOM 915 C CA . GLU A 1 119 ? 11.824 3.063 -3.141 1.00 88.88 119 GLU A CA 1
ATOM 916 C C . GLU A 1 119 ? 12.802 2.339 -2.198 1.00 88.88 119 GLU A C 1
ATOM 918 O O . GLU A 1 119 ? 14.013 2.543 -2.292 1.00 88.88 119 GLU A O 1
ATOM 923 N N . GLY A 1 120 ? 12.302 1.393 -1.396 1.00 88.81 120 GLY A N 1
ATOM 924 C CA . GLY A 1 120 ? 13.103 0.597 -0.456 1.00 88.81 120 GLY A CA 1
ATOM 925 C C . GLY A 1 120 ? 13.809 -0.632 -1.047 1.00 88.81 120 GLY A C 1
ATOM 926 O O . GLY A 1 120 ? 14.481 -1.353 -0.315 1.00 88.81 120 GLY A O 1
ATOM 927 N N . LEU A 1 121 ? 13.653 -0.913 -2.345 1.00 92.56 121 LEU A N 1
ATOM 928 C CA . LEU A 1 121 ? 14.222 -2.112 -2.971 1.00 92.56 121 LEU A CA 1
ATOM 929 C C . LEU A 1 121 ? 15.711 -1.954 -3.318 1.00 92.56 121 LEU A C 1
ATOM 931 O O . LEU A 1 121 ? 16.156 -0.840 -3.613 1.00 92.56 121 LEU A O 1
ATOM 935 N N . PRO A 1 122 ? 16.482 -3.055 -3.355 1.00 92.62 122 PRO A N 1
ATOM 936 C CA . PRO A 1 122 ? 17.853 -3.029 -3.849 1.00 92.62 122 PRO A CA 1
ATOM 937 C C . PRO A 1 122 ? 17.910 -2.687 -5.344 1.00 92.62 122 PRO A C 1
ATOM 939 O O . PRO A 1 122 ? 16.928 -2.827 -6.076 1.00 92.62 122 PRO A O 1
ATOM 942 N N . TYR A 1 123 ? 19.085 -2.247 -5.792 1.00 91.31 123 TYR A N 1
ATOM 943 C CA . TYR A 1 123 ? 19.360 -2.033 -7.209 1.00 91.31 123 TYR A CA 1
ATOM 944 C C . TYR A 1 123 ? 19.680 -3.352 -7.909 1.00 91.31 123 TYR A C 1
ATOM 946 O O . TYR A 1 123 ? 20.362 -4.216 -7.352 1.00 91.31 123 TYR A O 1
ATOM 954 N N . ALA A 1 124 ? 19.227 -3.475 -9.152 1.00 88.75 124 ALA A N 1
ATOM 955 C CA . ALA A 1 124 ? 19.560 -4.590 -10.013 1.00 88.75 124 ALA A CA 1
ATOM 956 C C . ALA A 1 124 ? 21.067 -4.606 -10.295 1.00 88.75 124 ALA A C 1
ATOM 958 O O . ALA A 1 124 ? 21.646 -3.606 -10.723 1.00 88.75 124 ALA A O 1
ATOM 959 N N . HIS A 1 125 ? 21.699 -5.761 -10.093 1.00 84.00 125 HIS A N 1
ATOM 960 C CA . HIS A 1 125 ? 23.075 -5.989 -10.509 1.00 84.00 125 HIS A CA 1
ATOM 961 C C . HIS A 1 125 ? 23.082 -6.709 -11.858 1.00 84.00 125 HIS A C 1
ATOM 963 O O . HIS A 1 125 ? 22.825 -7.911 -11.940 1.00 84.00 125 HIS A O 1
ATOM 969 N N . THR A 1 126 ? 23.382 -5.980 -12.929 1.00 76.56 126 THR A N 1
ATOM 970 C CA . THR A 1 126 ? 23.495 -6.545 -14.277 1.00 76.56 126 THR A CA 1
ATOM 971 C C . THR A 1 126 ? 24.962 -6.721 -14.647 1.00 76.56 126 THR A C 1
ATOM 973 O O . THR A 1 126 ? 25.703 -5.744 -14.689 1.00 76.56 126 THR A O 1
ATOM 976 N N . VAL A 1 127 ? 25.379 -7.952 -14.959 1.00 81.00 127 VAL A N 1
ATOM 977 C CA . VAL A 1 127 ? 26.753 -8.240 -15.423 1.00 81.00 127 VAL A CA 1
ATOM 978 C C . VAL A 1 127 ? 26.991 -7.690 -16.833 1.00 81.00 127 VAL A C 1
ATOM 980 O O . VAL A 1 127 ? 28.083 -7.230 -17.141 1.00 81.00 127 VAL A O 1
ATOM 983 N N . ASN A 1 128 ? 25.949 -7.693 -17.669 1.00 81.50 128 ASN A N 1
ATOM 984 C CA . ASN A 1 128 ? 26.001 -7.229 -19.051 1.00 81.50 128 ASN A CA 1
ATOM 985 C C . ASN A 1 128 ? 24.948 -6.144 -19.274 1.00 81.50 128 ASN A C 1
ATOM 987 O O . ASN A 1 128 ? 23.782 -6.330 -18.917 1.00 81.50 128 ASN A O 1
ATOM 991 N N . SER A 1 129 ? 25.340 -5.042 -19.907 1.00 81.75 129 SER A N 1
ATOM 992 C CA . SER A 1 129 ? 24.413 -4.031 -20.408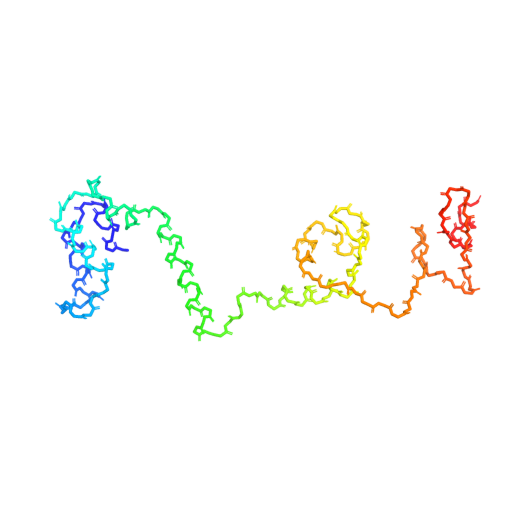 1.00 81.75 129 SER A CA 1
ATOM 993 C C . SER A 1 129 ? 24.005 -4.355 -21.847 1.00 81.75 129 SER A C 1
ATOM 995 O O . SER A 1 129 ? 24.761 -4.939 -22.622 1.00 81.75 129 SER A O 1
ATOM 997 N N . ARG A 1 130 ? 22.775 -3.987 -22.211 1.00 82.69 130 ARG A N 1
ATOM 998 C CA . ARG A 1 130 ? 22.304 -3.978 -23.599 1.00 82.69 130 ARG A CA 1
ATOM 999 C C . ARG A 1 130 ? 21.896 -2.560 -23.936 1.00 82.69 130 ARG A C 1
ATOM 1001 O O . ARG A 1 130 ? 21.123 -1.954 -23.197 1.00 82.69 130 ARG A O 1
ATOM 1008 N N . LEU A 1 131 ? 22.428 -2.037 -25.030 1.00 86.00 131 LEU A N 1
ATOM 1009 C CA . LEU A 1 131 ? 22.061 -0.716 -25.513 1.00 86.00 131 LEU A CA 1
ATOM 1010 C C . LEU A 1 131 ? 20.799 -0.832 -26.370 1.00 86.00 131 LEU A C 1
ATOM 1012 O O . LEU A 1 131 ? 20.674 -1.741 -27.189 1.00 86.00 131 LEU A O 1
ATOM 1016 N N . ILE A 1 132 ? 19.862 0.086 -26.158 1.00 87.81 132 ILE A N 1
ATOM 1017 C CA . ILE A 1 132 ? 18.583 0.140 -26.865 1.00 87.81 132 ILE A CA 1
ATOM 1018 C C . ILE A 1 132 ? 18.467 1.528 -27.487 1.00 87.81 132 ILE A C 1
ATOM 1020 O O . ILE A 1 132 ? 18.740 2.531 -26.826 1.00 87.81 132 ILE A O 1
ATOM 1024 N N . CYS A 1 133 ? 18.077 1.594 -28.756 1.00 87.12 133 CYS A N 1
ATOM 1025 C CA . CYS A 1 133 ? 17.850 2.855 -29.441 1.00 87.12 133 CYS A CA 1
ATOM 1026 C C . CYS A 1 133 ? 16.674 3.607 -28.803 1.00 87.12 133 CYS A C 1
ATOM 1028 O O . CYS A 1 133 ? 15.569 3.074 -28.700 1.00 87.12 133 CYS A O 1
ATOM 1030 N N . SER A 1 134 ? 16.887 4.872 -28.431 1.00 78.94 134 SER A N 1
ATOM 1031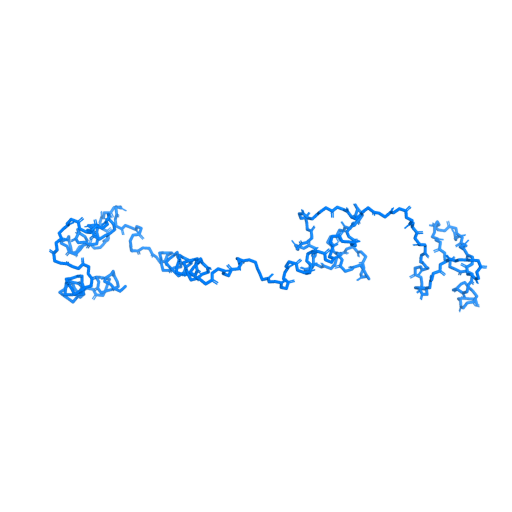 C CA . SER A 1 134 ? 15.849 5.697 -27.791 1.00 78.94 134 SER A CA 1
ATOM 1032 C C . SER A 1 134 ? 14.639 5.973 -28.694 1.00 78.94 134 SER A C 1
ATOM 1034 O O . SER A 1 134 ? 13.536 6.156 -28.188 1.00 78.94 134 SER A O 1
ATOM 1036 N N . TYR A 1 135 ? 14.839 6.005 -30.017 1.00 84.81 135 TYR A N 1
ATOM 1037 C CA . TYR A 1 135 ? 13.780 6.263 -30.996 1.00 84.81 135 TYR A CA 1
ATOM 1038 C C . TYR A 1 135 ? 13.034 4.974 -31.373 1.00 84.81 135 TYR A C 1
ATOM 1040 O O . TYR A 1 135 ? 11.869 4.812 -31.008 1.00 84.81 135 TYR A O 1
ATOM 1048 N N . SER A 1 136 ? 13.718 4.021 -32.021 1.00 86.19 136 SER A N 1
ATOM 1049 C CA . SER A 1 136 ? 13.082 2.795 -32.528 1.00 86.19 136 SER A CA 1
ATOM 1050 C C . SER A 1 136 ? 12.764 1.765 -31.440 1.00 86.19 136 SER A C 1
ATOM 1052 O O . SER A 1 136 ? 11.902 0.914 -31.628 1.00 86.19 136 SER A O 1
ATOM 1054 N N . GLY A 1 137 ? 13.438 1.817 -30.286 1.00 86.00 137 GLY A N 1
ATOM 1055 C CA . GLY A 1 137 ? 13.328 0.784 -29.252 1.00 86.00 137 GLY A CA 1
ATOM 1056 C C . GLY A 1 137 ? 14.023 -0.536 -29.608 1.00 86.00 137 GLY A C 1
ATOM 1057 O O . GLY A 1 137 ? 13.941 -1.488 -28.834 1.00 86.00 137 GLY A O 1
ATOM 1058 N N . GLU A 1 138 ? 14.719 -0.604 -30.744 1.00 89.69 138 GLU A N 1
ATOM 1059 C CA . GLU A 1 138 ? 15.489 -1.782 -31.141 1.00 89.69 138 GLU A CA 1
ATOM 1060 C C . GLU A 1 138 ? 16.825 -1.866 -30.396 1.00 89.69 138 GLU A C 1
ATOM 1062 O O . GLU A 1 138 ? 17.418 -0.852 -30.016 1.00 89.69 138 GLU A O 1
ATOM 1067 N N . ALA A 1 139 ? 17.329 -3.087 -30.214 1.00 90.75 139 ALA A N 1
ATOM 1068 C CA . ALA A 1 139 ? 18.658 -3.301 -29.658 1.00 90.75 139 ALA A CA 1
ATOM 1069 C C . ALA A 1 139 ? 19.741 -2.760 -30.607 1.00 90.75 139 ALA A C 1
ATOM 1071 O O . ALA A 1 139 ? 19.647 -2.917 -31.826 1.00 90.75 139 ALA A O 1
ATOM 1072 N N . LEU A 1 140 ? 20.776 -2.146 -30.033 1.00 91.25 140 LEU A N 1
ATOM 1073 C CA . LEU A 1 140 ? 21.992 -1.780 -30.755 1.00 91.25 140 LEU A CA 1
ATOM 1074 C C . LEU A 1 140 ? 22.951 -2.971 -30.716 1.00 91.25 140 LEU A C 1
ATOM 1076 O O . LEU A 1 140 ? 23.286 -3.470 -29.639 1.00 91.25 140 LEU A O 1
ATOM 1080 N N . ASN A 1 141 ? 23.346 -3.453 -31.888 1.00 91.12 141 ASN A N 1
ATOM 1081 C CA . ASN A 1 141 ? 24.157 -4.656 -32.072 1.00 91.12 141 ASN A CA 1
ATOM 1082 C C . ASN A 1 141 ? 24.949 -4.570 -33.393 1.00 91.12 141 ASN A C 1
ATOM 1084 O O . ASN A 1 141 ? 24.997 -3.514 -34.018 1.00 91.12 141 ASN A O 1
ATOM 1088 N N . GLU A 1 142 ? 25.554 -5.679 -33.823 1.00 91.56 142 GLU A N 1
ATOM 1089 C CA . GLU A 1 142 ? 26.322 -5.778 -35.078 1.00 91.56 142 GLU A CA 1
ATOM 1090 C C . GLU A 1 142 ? 25.487 -5.492 -36.342 1.00 91.56 142 GLU A C 1
ATOM 1092 O O . GLU A 1 142 ? 26.028 -5.120 -37.376 1.00 91.56 142 GLU A O 1
ATOM 1097 N N . GLU A 1 143 ? 24.162 -5.638 -36.280 1.00 91.19 143 GLU A N 1
ATOM 1098 C CA . GLU A 1 143 ? 23.251 -5.345 -37.397 1.00 91.19 143 GLU A CA 1
ATOM 1099 C C . GLU A 1 143 ? 22.628 -3.941 -37.308 1.00 91.19 143 GLU A C 1
ATOM 1101 O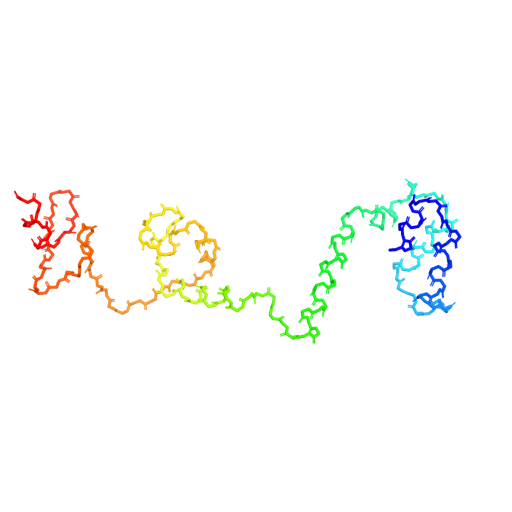 O . GLU A 1 143 ? 22.009 -3.464 -38.260 1.00 91.19 143 GLU A O 1
ATOM 1106 N N . ASN A 1 144 ? 22.739 -3.286 -36.152 1.00 91.44 144 ASN A N 1
ATOM 1107 C CA . ASN A 1 144 ? 22.180 -1.973 -35.860 1.00 91.44 144 ASN A CA 1
ATOM 1108 C C . ASN A 1 144 ? 23.187 -1.179 -35.024 1.00 91.44 144 ASN A C 1
ATOM 1110 O O . ASN A 1 144 ? 23.045 -1.044 -33.803 1.00 91.44 144 ASN A O 1
ATOM 1114 N N . HIS A 1 145 ? 24.238 -0.705 -35.692 1.00 92.44 145 HIS A N 1
ATOM 1115 C CA . HIS A 1 145 ? 25.376 -0.079 -35.034 1.00 92.44 145 HIS A CA 1
ATOM 1116 C C . HIS A 1 145 ? 24.966 1.183 -34.255 1.00 92.44 145 HIS A C 1
ATOM 1118 O O . HIS A 1 145 ? 24.149 1.970 -34.746 1.00 92.44 145 HIS A O 1
ATOM 1124 N N . PRO A 1 146 ? 25.533 1.402 -33.052 1.00 92.06 146 PRO A N 1
ATOM 1125 C CA . PRO A 1 146 ? 25.320 2.624 -32.292 1.00 92.06 146 PRO A CA 1
ATOM 1126 C C . PRO A 1 146 ? 26.013 3.811 -32.972 1.00 92.06 146 PRO A C 1
ATOM 1128 O O . PRO A 1 146 ? 27.228 3.820 -33.155 1.00 92.06 146 PRO A O 1
ATOM 1131 N N . MET A 1 147 ? 25.239 4.843 -33.285 1.00 90.56 147 MET A N 1
ATOM 1132 C CA . MET A 1 147 ? 25.674 6.082 -33.922 1.00 90.56 147 MET A CA 1
ATOM 1133 C C . MET A 1 147 ? 25.380 7.261 -32.990 1.00 90.56 147 MET A C 1
ATOM 1135 O O . MET A 1 147 ? 24.250 7.428 -32.530 1.00 90.56 147 MET A O 1
ATOM 1139 N N . MET A 1 148 ? 26.394 8.075 -32.692 1.00 90.00 148 MET A N 1
ATOM 1140 C CA . MET A 1 148 ? 26.265 9.231 -31.800 1.00 90.00 148 MET A CA 1
ATOM 1141 C C . MET A 1 148 ? 26.000 10.509 -32.599 1.00 90.00 148 MET A C 1
ATOM 1143 O O . MET A 1 148 ? 26.755 10.850 -33.508 1.00 90.00 148 MET A O 1
ATOM 1147 N N . MET A 1 149 ? 24.940 11.222 -32.234 1.00 85.50 149 MET A N 1
ATOM 1148 C CA . MET A 1 149 ? 24.576 12.513 -32.810 1.00 85.50 149 MET A CA 1
ATOM 1149 C C . MET A 1 149 ? 25.341 13.661 -32.120 1.00 85.50 149 MET A C 1
ATOM 1151 O O . MET A 1 149 ? 25.846 13.486 -31.007 1.00 85.50 149 MET A O 1
ATOM 1155 N N . PRO A 1 150 ? 25.427 14.861 -32.732 1.00 89.00 150 PRO A N 1
ATOM 1156 C CA . PRO A 1 150 ? 26.117 16.012 -32.135 1.00 89.00 150 PRO A CA 1
ATOM 1157 C C . PRO A 1 150 ? 25.544 16.484 -30.787 1.00 89.00 150 PRO A C 1
ATOM 1159 O O . PRO A 1 150 ? 26.229 17.175 -30.041 1.00 89.00 150 PRO A O 1
ATOM 1162 N N . ASP A 1 151 ? 24.301 16.113 -30.465 1.00 86.69 151 ASP A N 1
ATOM 1163 C CA . ASP A 1 151 ? 23.645 16.366 -29.174 1.00 86.69 151 ASP A CA 1
ATOM 1164 C C . ASP A 1 151 ? 24.091 15.395 -28.057 1.00 86.69 151 ASP A C 1
ATOM 1166 O O . ASP A 1 151 ? 23.618 15.492 -26.924 1.00 86.69 151 ASP A O 1
ATOM 1170 N N . GLY A 1 152 ? 24.987 14.450 -28.370 1.00 84.81 152 GLY A N 1
ATOM 1171 C CA . GLY A 1 152 ? 25.494 13.432 -27.451 1.00 84.81 152 GLY A CA 1
ATOM 1172 C C . GLY A 1 152 ? 24.576 12.219 -27.281 1.00 84.81 152 GLY A C 1
ATOM 1173 O O . GLY A 1 152 ? 24.871 11.346 -26.464 1.00 84.81 152 GLY A O 1
ATOM 1174 N N . ARG A 1 153 ? 23.468 12.126 -28.028 1.00 84.94 153 ARG A N 1
ATOM 1175 C CA . ARG A 1 153 ? 22.554 10.977 -27.970 1.00 84.94 153 ARG A CA 1
ATOM 1176 C C . ARG A 1 153 ? 22.979 9.882 -28.943 1.00 84.94 153 ARG A C 1
ATOM 1178 O O . ARG A 1 153 ? 23.445 10.158 -30.045 1.00 84.94 153 ARG A O 1
ATOM 1185 N N . VAL A 1 154 ? 22.780 8.626 -28.540 1.00 87.94 154 VAL A N 1
ATOM 1186 C CA . VAL A 1 154 ? 23.112 7.444 -29.350 1.00 87.94 154 VAL A CA 1
ATOM 1187 C C . VAL A 1 154 ? 21.840 6.826 -29.931 1.00 87.94 154 VAL A C 1
ATOM 1189 O O . VAL A 1 154 ? 20.901 6.500 -29.198 1.00 87.94 154 VAL A O 1
ATOM 1192 N N . TYR A 1 155 ? 21.826 6.635 -31.247 1.00 91.19 155 TYR A N 1
ATOM 1193 C CA . TYR A 1 155 ? 20.749 5.997 -32.002 1.00 91.19 155 TYR A CA 1
ATOM 1194 C C . TYR A 1 155 ? 21.289 4.834 -32.833 1.00 91.19 155 TYR A C 1
ATOM 1196 O O . TYR A 1 155 ? 22.491 4.722 -33.042 1.00 91.19 155 TYR A O 1
ATOM 1204 N N . GLY A 1 156 ? 20.409 3.944 -33.284 1.00 93.69 156 GLY A N 1
ATOM 1205 C CA . GLY A 1 156 ? 20.799 2.873 -34.196 1.00 93.69 156 GLY A CA 1
ATOM 1206 C C . GLY A 1 156 ? 20.878 3.374 -35.630 1.00 93.69 156 GLY A C 1
ATOM 1207 O O . GLY A 1 156 ? 20.102 4.247 -36.021 1.00 93.69 156 GLY A O 1
ATOM 1208 N N . GLU A 1 157 ? 21.775 2.798 -36.424 1.00 92.56 157 GLU A N 1
ATOM 1209 C CA . GLU A 1 157 ? 21.886 3.081 -37.857 1.00 92.56 157 GLU A CA 1
ATOM 1210 C C . GLU A 1 157 ? 20.536 2.952 -38.585 1.00 92.56 157 GLU A C 1
ATOM 1212 O O . GLU A 1 157 ? 20.195 3.806 -39.404 1.00 92.56 157 GLU A O 1
ATOM 1217 N N . LYS A 1 158 ? 19.727 1.937 -38.244 1.00 91.62 158 LYS A N 1
ATOM 1218 C CA . LYS A 1 158 ? 18.393 1.735 -38.837 1.00 91.62 158 LYS A CA 1
ATOM 1219 C C . LYS A 1 158 ? 17.460 2.918 -38.565 1.00 91.62 158 LYS A C 1
ATOM 1221 O O . LYS A 1 158 ? 16.860 3.446 -39.493 1.00 91.62 158 LYS A O 1
ATOM 1226 N N . ALA A 1 159 ? 17.414 3.383 -37.315 1.00 91.19 159 ALA A N 1
ATOM 1227 C CA . ALA A 1 159 ? 16.590 4.522 -36.910 1.00 91.19 159 ALA A CA 1
ATOM 1228 C C . ALA A 1 159 ? 17.015 5.823 -37.610 1.00 91.19 159 ALA A C 1
ATOM 1230 O O . ALA A 1 159 ? 16.173 6.647 -37.944 1.00 91.19 159 ALA A O 1
ATOM 1231 N N . ILE A 1 160 ? 18.317 6.012 -37.853 1.00 89.56 160 ILE A N 1
ATOM 1232 C CA . ILE A 1 160 ? 18.816 7.183 -38.585 1.00 89.56 160 ILE A CA 1
ATOM 1233 C C . ILE A 1 160 ? 18.373 7.138 -40.047 1.00 89.56 160 ILE A C 1
ATOM 1235 O O . ILE A 1 160 ? 17.937 8.159 -40.567 1.00 89.56 160 ILE A O 1
ATOM 1239 N N . ARG A 1 161 ? 18.447 5.971 -40.697 1.00 89.56 161 ARG A N 1
ATOM 1240 C CA . ARG A 1 161 ? 18.001 5.810 -42.089 1.00 89.56 161 ARG A CA 1
ATOM 1241 C C . ARG A 1 161 ? 16.504 6.067 -42.266 1.00 89.56 161 ARG A C 1
ATOM 1243 O O . ARG A 1 161 ? 16.111 6.539 -43.319 1.00 89.56 161 ARG A O 1
ATOM 1250 N N . GLU A 1 162 ? 15.684 5.758 -41.263 1.00 88.56 162 GLU A N 1
ATOM 1251 C CA . GLU A 1 162 ? 14.241 6.050 -41.282 1.00 88.56 162 GLU A CA 1
ATOM 1252 C C . GLU A 1 162 ? 13.917 7.539 -41.093 1.00 88.56 162 GLU A C 1
ATOM 1254 O O . GLU A 1 162 ? 12.859 7.998 -41.515 1.00 88.56 162 GLU A O 1
ATOM 1259 N N . LEU A 1 163 ? 14.806 8.285 -40.434 1.00 80.88 163 LEU A N 1
ATOM 1260 C CA . LEU A 1 163 ? 14.646 9.713 -40.150 1.00 80.88 163 LEU A CA 1
ATOM 1261 C C . LEU A 1 163 ? 15.226 10.627 -41.249 1.00 80.88 163 LEU A C 1
ATOM 1263 O O . LEU A 1 163 ? 15.085 11.847 -41.139 1.00 80.88 163 LEU A O 1
ATOM 1267 N N . GLN A 1 164 ? 15.895 10.058 -42.258 1.00 69.94 164 GLN A N 1
ATOM 1268 C CA . GLN A 1 164 ? 16.452 10.751 -43.431 1.00 69.94 164 GLN A CA 1
ATOM 1269 C C . GLN A 1 164 ? 15.464 10.773 -44.597 1.00 69.94 164 GLN A C 1
ATOM 1271 O O . GLN A 1 164 ? 15.407 11.830 -45.265 1.00 69.94 164 GLN A O 1
#

Secondary structure (DSSP, 8-state):
-HHHHHHTT-HHHHHHHHHHHS-S-GGG--HHHHHHHHHHHH--TTS-GGGTTTT-THHHHHHHHHHHHHHHHHTT--SS-HHHHHHHHHHHHH--TT--TT--TT-TTTSHHHHHHHTTSPPP--SS---B-TTT-PBPBTTB-EEE-TTS-EEEHHHHHH--

Nearest PDB structures (foldseek):
  8pjn-assembly1_i  TM=5.169E-01  e=6.708E-12  Homo sapiens
  6w9d-assembly3_H  TM=6.897E-01  e=8.063E-01  Homo sapiens
  6w9d-assembly1_B  TM=6.928E-01  e=9.090E-01  Homo sapiens
  8pmq-assembly1_2  TM=2.206E-01  e=9.090E-01  Saccharomyces cerevisiae
  3kp9-assembly1_A  TM=1.495E-01  e=5.977E-01  Synechococcus sp. JA-2-3B'a(2-13)

Radius of gyration: 30.87 Å; Cα contacts (8 Å, |Δi|>4): 152; chains: 1; bounding box: 56×34×82 Å

Mean predicted aligned error: 11.57 Å

Solvent-accessible surface area (backbone atoms only — not comparable to full-atom values): 9880 Å² total; per-residue (Å²): 107,51,65,55,30,47,74,73,66,38,46,69,60,20,53,52,47,44,51,74,72,60,51,89,55,75,88,77,53,51,73,69,53,53,51,50,52,50,50,60,72,61,76,55,84,86,82,49,79,89,43,47,63,77,71,33,78,64,44,59,56,52,52,53,49,52,51,51,51,50,51,28,59,75,70,69,47,67,96,62,53,70,66,58,53,53,51,38,55,54,36,27,68,67,26,49,96,83,62,38,79,69,49,56,86,90,38,70,45,10,36,64,82,42,23,72,63,40,68,90,48,63,68,42,87,70,95,70,88,80,54,58,17,78,81,76,65,46,68,43,44,99,92,21,44,76,41,75,46,98,88,72,50,60,35,24,49,62,52,53,65,74,74,107

pLDDT: mean 85.14, std 6.9, range [61.78, 93.69]

Organism: Teladorsagia circumcincta (NCBI:txid45464)

Sequence (164 aa):
NAVELVREGRVKDALLYVRKHLGATKDEWCDDAMKLMGLIALCAPNGVPAYKELLSEHRWQALADLFREEVFALYQLPRQSAFAICLQCGLSAYKTPHCSPGGVERCPTCQPCAFALAEGLPYAHTVNSRLICSYSGEALNEENHPMMMPDGRVYGEKAIRELQ

Foldseek 3Di:
DLLVCLVVLVLVVSVVVCCVPVHDDPVSDDPLSVVSVVSSVVSDQPDDPSNCCVNDPCVVVVVVVVVVVVVCVVVVNDPDDPVLVVLQVVLQQQADPPADQCPDPPRQCNDNVNVVSNVPHHHHDDPDDWDAAPPPRHTDDPVFDWDADPVRHTGTPVVVVVVD

InterPro domains:
  IPR013144 CRA domain [SM00757] (9-103)
  IPR024964 CTLH/CRA C-terminal to LisH motif domain [PF10607] (2-97)
  IPR044063 Gid-type RING finger domain [PS51867] (107-164)
  IPR045098 Fyv10 family [PTHR12170] (2-163)